Protein AF-A0A182PMJ4-F1 (afdb_monomer)

Mean predicted aligned error: 5.07 Å

Nearest PDB structures (foldseek):
  2yra-assembly1_A  TM=6.690E-01  e=4.923E-02  Homo sapiens
  7ufg-assembly1_B  TM=5.955E-01  e=8.400E-02  Homo sapiens
  6rrp-assembly1_B  TM=4.500E-01  e=4.227E+00  Pseudomonas aeruginosa PAO1
  9c1q-assembly1_A  TM=4.478E-01  e=8.618E+00  Homo sapiens
  6rrp-assembly1_A  TM=2.703E-01  e=5.360E+00  Pseudomonas aeruginosa PAO1

Radius of gyration: 13.39 Å; Cα contacts (8 Å, |Δi|>4): 149; chains: 1; bounding box: 26×36×38 Å

Secondary structure (DSSP, 8-state):
----PPPB-TTSPPP-TTEEEEEEE-TTSSEEEEEEEEPTTEEES-GGGSEEEEETTTTEES-SPPP-EEE----

Solvent-accessible surface area (backbone atoms only — not comparable to full-atom values): 4502 Å² total; per-residue (Å²): 131,92,70,84,68,62,47,58,50,63,91,53,69,85,86,46,68,60,41,50,70,47,81,45,69,45,97,82,67,52,35,34,34,33,42,51,44,46,38,91,64,33,33,63,72,48,70,84,44,31,56,48,45,15,38,59,88,77,30,32,34,80,56,78,76,76,53,49,41,38,76,46,77,84,127

pLDDT: mean 89.84, std 12.45, range [36.97, 97.31]

Organism: NCBI:txid199890

Sequence (75 aa):
MATGEPYEDCEQPPEIAHGSARLTVDDNEEYVTAHYTCKSGYRLQEPQLAQLRCSIETDEWESTKLPACVPACAL

Foldseek 3Di:
DPDLDFDFALPDDDDAPQKDWDWDADPVNQKIKTQIDGHPQWDWPDVVQRIWMAGPVVRGIPDSDHIHIDGPDDD

InterPro domains:
  IPR000436 Sushi/SCR/CCP domain [PF00084] (10-69)
  IPR000436 Sushi/SCR/CCP domain [PS50923] (8-71)
  IPR000436 Sushi/SCR/CCP domain [SM00032] (10-69)
  IPR000436 Sushi/SCR/CCP domain [cd00033] (10-70)
  IPR035976 Sushi/SCR/CCP superfamily [SSF57535] (10-73)

Structure (mmCIF, N/CA/C/O backbone):
data_AF-A0A182PMJ4-F1
#
_entry.id   AF-A0A182PMJ4-F1
#
loop_
_atom_site.group_PDB
_atom_site.id
_atom_site.type_symbol
_atom_site.label_atom_id
_atom_site.label_alt_id
_atom_site.label_comp_id
_atom_site.label_asym_id
_atom_site.label_entity_id
_atom_site.label_seq_id
_atom_site.pdbx_PDB_ins_code
_atom_site.Cartn_x
_atom_site.Cartn_y
_atom_site.Cartn_z
_atom_site.occupancy
_atom_site.B_iso_or_equiv
_atom_site.auth_seq_id
_atom_site.auth_comp_id
_atom_site.auth_asym_id
_atom_site.auth_atom_id
_atom_site.pdbx_PDB_model_num
ATOM 1 N N . MET A 1 1 ? 3.203 -27.332 -0.646 1.00 36.97 1 MET A N 1
ATOM 2 C CA . MET A 1 1 ? 4.113 -26.528 0.195 1.00 36.97 1 MET A CA 1
ATOM 3 C C . MET A 1 1 ? 3.613 -25.107 0.060 1.00 36.97 1 MET A C 1
ATOM 5 O O . MET A 1 1 ? 3.528 -24.650 -1.066 1.00 36.97 1 MET A O 1
ATOM 9 N N . ALA A 1 2 ? 3.126 -24.492 1.137 1.00 49.44 2 ALA A N 1
ATOM 10 C CA . ALA A 1 2 ? 2.612 -23.125 1.089 1.00 49.44 2 ALA A CA 1
ATOM 11 C C . ALA A 1 2 ? 3.810 -22.170 1.118 1.00 49.44 2 ALA A C 1
ATOM 13 O O . ALA A 1 2 ? 4.239 -21.737 2.185 1.00 49.44 2 ALA A O 1
ATOM 14 N N . THR A 1 3 ? 4.433 -21.957 -0.036 1.00 49.69 3 THR A N 1
ATOM 15 C CA . THR A 1 3 ? 5.356 -20.842 -0.226 1.00 49.69 3 THR A CA 1
ATOM 16 C C . THR A 1 3 ? 4.496 -19.586 -0.240 1.00 49.69 3 THR A C 1
ATOM 18 O O . THR A 1 3 ? 3.540 -19.511 -1.004 1.00 49.69 3 THR A O 1
ATOM 21 N N . GLY A 1 4 ? 4.736 -18.665 0.695 1.00 58.44 4 GLY A N 1
ATOM 22 C CA . GLY A 1 4 ? 4.099 -17.354 0.654 1.00 58.44 4 GLY A CA 1
ATOM 23 C C . GLY A 1 4 ? 4.598 -16.646 -0.593 1.00 58.44 4 GLY A C 1
ATOM 24 O O . GLY A 1 4 ? 5.728 -16.166 -0.590 1.00 58.44 4 GLY A O 1
ATOM 25 N N . GLU A 1 5 ? 3.800 -16.692 -1.654 1.00 67.06 5 GLU A N 1
ATOM 26 C CA . GLU A 1 5 ? 4.099 -16.024 -2.916 1.00 67.06 5 GLU A CA 1
ATOM 27 C C . GLU A 1 5 ? 4.217 -14.514 -2.645 1.00 67.06 5 GLU A C 1
ATOM 29 O O . GLU A 1 5 ? 3.451 -13.981 -1.826 1.00 67.06 5 GLU A O 1
ATOM 34 N N . PRO A 1 6 ? 5.198 -13.833 -3.257 1.00 74.19 6 PRO A N 1
ATOM 35 C CA . PRO A 1 6 ? 5.240 -12.381 -3.246 1.00 74.19 6 PRO A CA 1
ATOM 36 C C . PRO A 1 6 ? 3.952 -11.837 -3.864 1.00 74.19 6 PRO A C 1
ATOM 38 O O . PRO A 1 6 ? 3.319 -12.484 -4.696 1.00 74.19 6 PRO A O 1
ATOM 41 N N . TYR A 1 7 ? 3.524 -10.661 -3.412 1.00 83.75 7 TYR A N 1
ATOM 42 C CA . TYR A 1 7 ? 2.446 -9.982 -4.115 1.00 83.75 7 TYR A CA 1
ATOM 43 C C . TYR A 1 7 ? 3.008 -9.473 -5.440 1.00 83.75 7 TYR A C 1
ATOM 45 O O . TYR A 1 7 ? 4.098 -8.900 -5.454 1.00 83.75 7 TYR A O 1
ATOM 53 N N . GLU A 1 8 ? 2.257 -9.678 -6.511 1.00 85.06 8 GLU A N 1
ATOM 54 C CA . GLU A 1 8 ? 2.594 -9.256 -7.871 1.00 85.06 8 GLU A CA 1
ATOM 55 C C . GLU A 1 8 ? 1.721 -8.054 -8.263 1.00 85.06 8 GLU A C 1
ATOM 57 O O . GLU A 1 8 ? 0.745 -7.763 -7.562 1.00 85.06 8 GLU A O 1
ATOM 62 N N . ASP A 1 9 ? 2.053 -7.391 -9.372 1.00 89.75 9 ASP A N 1
ATOM 63 C CA . ASP A 1 9 ? 1.377 -6.200 -9.900 1.00 89.75 9 ASP A CA 1
ATOM 64 C C . ASP A 1 9 ? 1.646 -4.942 -9.050 1.00 89.75 9 ASP A C 1
ATOM 66 O O . ASP A 1 9 ? 0.995 -4.651 -8.037 1.00 89.75 9 ASP A O 1
ATOM 70 N N . CYS A 1 10 ? 2.651 -4.158 -9.457 1.00 92.94 10 CYS A N 1
ATOM 71 C CA . CYS A 1 10 ? 3.003 -2.916 -8.760 1.00 92.94 10 CYS A CA 1
ATOM 72 C C . CYS A 1 10 ? 1.925 -1.821 -8.879 1.00 92.94 10 CYS A C 1
ATOM 74 O O . CYS A 1 10 ? 1.929 -0.861 -8.098 1.00 92.94 10 CYS A O 1
ATOM 76 N N . GLU A 1 11 ? 1.002 -1.942 -9.837 1.00 92.25 11 GLU A N 1
ATOM 77 C CA . GLU A 1 11 ? -0.126 -1.024 -10.024 1.00 92.25 11 GLU A CA 1
ATOM 78 C C . GLU A 1 11 ? -1.271 -1.314 -9.038 1.00 92.25 11 GLU A C 1
ATOM 80 O O . GLU A 1 11 ? -2.057 -0.416 -8.710 1.00 92.25 11 GLU A O 1
ATOM 85 N N . GLN A 1 12 ? -1.329 -2.536 -8.502 1.00 93.19 12 GLN A N 1
ATOM 86 C CA . GLN A 1 12 ? -2.333 -2.978 -7.548 1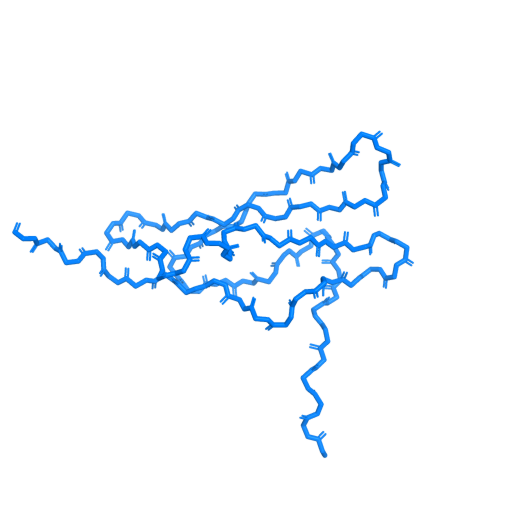.00 93.19 12 GLN A CA 1
ATOM 87 C C . GLN A 1 12 ? -1.702 -3.399 -6.208 1.00 93.19 12 GLN A C 1
ATOM 89 O O . GLN A 1 12 ? -1.394 -4.570 -5.981 1.00 93.19 12 GLN A O 1
ATOM 94 N N . PRO A 1 13 ? -1.562 -2.468 -5.246 1.00 93.94 13 PRO A N 1
ATOM 95 C CA . PRO A 1 13 ? -0.985 -2.792 -3.954 1.00 93.94 13 PRO A CA 1
ATOM 96 C C . PRO A 1 13 ? -1.870 -3.783 -3.186 1.00 93.94 13 PRO A C 1
ATOM 98 O O . PRO A 1 13 ? -3.100 -3.704 -3.275 1.00 93.94 13 PRO A O 1
ATOM 101 N N . PRO A 1 14 ? -1.271 -4.655 -2.359 1.00 93.38 14 PRO A N 1
ATOM 102 C CA . PRO A 1 14 ? -2.015 -5.617 -1.559 1.00 93.38 14 PRO A CA 1
ATOM 103 C C . PRO A 1 14 ? -3.119 -4.974 -0.716 1.00 93.38 14 PRO A C 1
ATOM 105 O O . PRO A 1 14 ? -2.889 -4.053 0.070 1.00 93.38 14 PRO A O 1
ATOM 108 N N . GLU A 1 15 ? -4.342 -5.479 -0.834 1.00 93.50 15 GLU A N 1
ATOM 109 C CA . GLU A 1 15 ? -5.457 -4.945 -0.061 1.00 93.50 15 GLU A CA 1
ATOM 110 C C . GLU A 1 15 ? -5.337 -5.303 1.427 1.00 93.50 15 GLU A C 1
ATOM 112 O O . GLU A 1 15 ? -5.061 -6.443 1.804 1.00 93.50 15 GLU A O 1
ATOM 117 N N . ILE A 1 16 ? -5.611 -4.326 2.296 1.00 95.25 16 ILE A N 1
ATOM 118 C CA . ILE A 1 16 ? -5.649 -4.526 3.749 1.00 95.25 16 ILE A CA 1
ATOM 119 C C . ILE A 1 16 ? -7.032 -4.219 4.317 1.00 95.25 16 ILE A C 1
ATOM 121 O O . ILE A 1 16 ? -7.723 -3.279 3.911 1.00 95.25 16 ILE A O 1
ATOM 125 N N . ALA A 1 17 ? -7.431 -4.981 5.334 1.00 96.25 17 ALA A N 1
ATOM 126 C CA . ALA A 1 17 ? -8.661 -4.705 6.058 1.00 96.25 17 ALA A CA 1
ATOM 127 C C . ALA A 1 17 ? -8.576 -3.339 6.758 1.00 96.25 17 ALA A C 1
ATOM 129 O O . ALA A 1 17 ? -7.583 -3.012 7.404 1.00 96.25 17 ALA A O 1
ATOM 130 N N . HIS A 1 18 ? -9.649 -2.552 6.657 1.00 96.75 18 HIS A N 1
ATOM 131 C CA . HIS A 1 18 ? -9.778 -1.243 7.311 1.00 96.75 18 HIS A CA 1
ATOM 132 C C . HIS A 1 18 ? -8.692 -0.218 6.953 1.00 96.75 18 HIS A C 1
ATOM 134 O O . HIS A 1 18 ? -8.481 0.731 7.706 1.00 96.75 18 HIS A O 1
ATOM 140 N N . GLY A 1 19 ? -8.063 -0.352 5.787 1.00 96.00 19 GLY A N 1
ATOM 141 C CA . GLY A 1 19 ? -7.130 0.635 5.261 1.00 96.00 19 GLY A CA 1
ATOM 142 C C . GLY A 1 19 ? -7.262 0.829 3.758 1.00 96.00 19 GLY A C 1
ATOM 143 O O . GLY A 1 19 ? -8.172 0.295 3.124 1.00 96.00 19 GLY A O 1
ATOM 144 N N . SER A 1 20 ? -6.376 1.656 3.223 1.00 96.31 20 SER A N 1
ATOM 145 C CA . SER A 1 20 ? -6.217 1.944 1.799 1.00 96.31 20 SER A CA 1
ATOM 146 C C . SER A 1 20 ? -4.766 2.317 1.527 1.00 96.31 20 SER A C 1
ATOM 148 O O . SER A 1 20 ? -4.132 2.936 2.385 1.00 96.31 2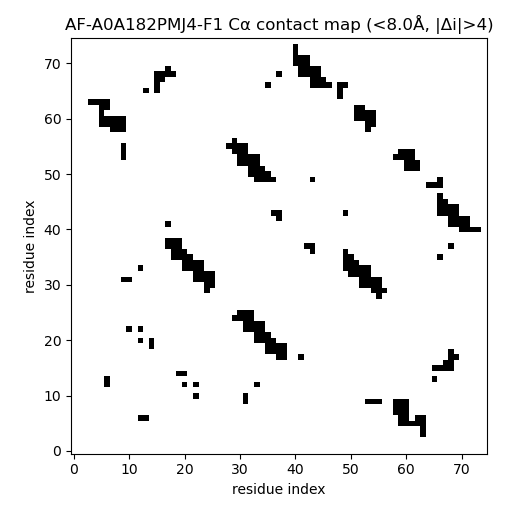0 SER A O 1
ATOM 150 N N . ALA A 1 21 ? -4.266 1.995 0.338 1.00 96.50 21 ALA A N 1
ATOM 151 C CA . ALA A 1 21 ? -2.939 2.389 -0.114 1.00 96.50 21 ALA A CA 1
ATOM 152 C C . ALA A 1 21 ? -3.016 3.535 -1.130 1.00 96.50 21 ALA A C 1
ATOM 154 O O . ALA A 1 21 ? -3.947 3.612 -1.931 1.00 96.50 21 ALA A O 1
ATOM 155 N N . ARG A 1 22 ? -2.011 4.410 -1.110 1.00 96.88 22 ARG A N 1
ATOM 156 C CA . ARG A 1 22 ? -1.730 5.369 -2.181 1.00 96.88 22 ARG A CA 1
ATOM 157 C C . ARG A 1 22 ? -0.371 5.046 -2.785 1.00 96.88 22 ARG A C 1
ATOM 159 O O . ARG A 1 22 ? 0.593 4.921 -2.039 1.00 96.88 22 ARG A O 1
ATOM 166 N N . LEU A 1 23 ? -0.291 4.956 -4.107 1.00 96.69 23 LEU A N 1
ATOM 167 C CA . LEU A 1 23 ? 0.961 4.690 -4.809 1.00 96.69 23 LEU A CA 1
ATOM 168 C C . LEU A 1 23 ? 1.735 5.978 -5.110 1.00 96.69 23 LEU A C 1
ATOM 170 O O . LEU A 1 23 ? 1.142 7.014 -5.427 1.00 96.69 23 LEU A O 1
ATOM 174 N N . THR A 1 24 ? 3.059 5.894 -5.034 1.00 96.75 24 THR A N 1
ATOM 175 C CA . THR A 1 24 ? 4.008 6.891 -5.544 1.00 96.75 24 THR A CA 1
ATOM 176 C C . THR A 1 24 ? 5.144 6.178 -6.260 1.00 96.75 24 THR A C 1
ATOM 178 O O . THR A 1 24 ? 5.622 5.171 -5.751 1.00 96.75 24 THR A O 1
ATO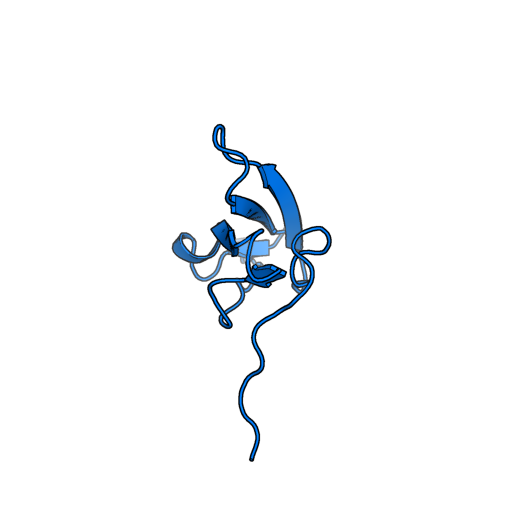M 181 N N . VAL A 1 25 ? 5.607 6.707 -7.385 1.00 95.56 25 VAL A N 1
ATOM 182 C CA . VAL A 1 25 ? 6.768 6.171 -8.112 1.00 95.56 25 VAL A CA 1
ATOM 183 C C . VAL A 1 25 ? 8.014 6.960 -7.702 1.00 95.56 25 VAL A C 1
ATOM 185 O O . VAL A 1 25 ? 7.912 8.167 -7.475 1.00 95.56 25 VAL A O 1
ATOM 188 N N . ASP A 1 26 ? 9.147 6.278 -7.538 1.00 93.62 26 ASP A N 1
ATOM 189 C CA . ASP A 1 26 ? 10.448 6.918 -7.291 1.00 93.62 26 ASP A CA 1
ATOM 190 C C . ASP A 1 26 ? 10.920 7.745 -8.503 1.00 93.62 26 ASP A C 1
ATOM 192 O O . ASP A 1 26 ? 10.529 7.464 -9.635 1.00 93.62 26 ASP A O 1
ATOM 196 N N . ASP A 1 27 ? 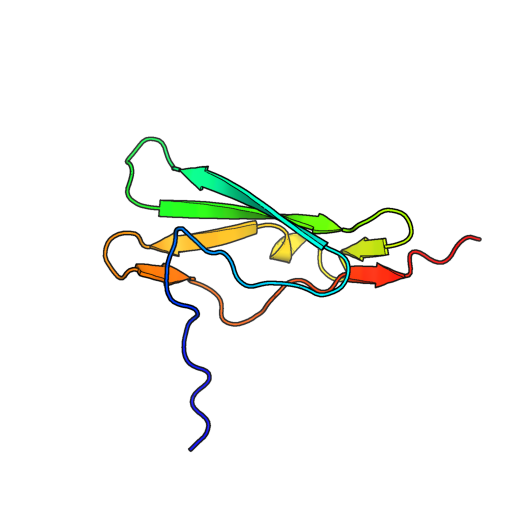11.789 8.737 -8.279 1.00 93.62 27 ASP A N 1
ATOM 197 C CA . ASP A 1 27 ? 12.359 9.594 -9.330 1.00 93.62 27 ASP A CA 1
ATOM 198 C C . ASP A 1 27 ? 13.085 8.815 -10.443 1.00 93.62 27 ASP A C 1
ATOM 200 O O . ASP A 1 27 ? 13.137 9.286 -11.578 1.00 93.62 27 ASP A O 1
ATOM 204 N N . ASN A 1 28 ? 13.648 7.641 -10.138 1.00 93.38 28 ASN A N 1
ATOM 205 C CA . ASN A 1 28 ? 14.340 6.798 -11.118 1.00 93.38 28 ASN A CA 1
ATOM 206 C C . ASN A 1 28 ? 13.402 5.818 -11.839 1.00 93.38 28 ASN A C 1
ATOM 208 O O . ASN A 1 28 ? 13.868 5.052 -12.676 1.00 93.38 28 ASN A O 1
ATOM 212 N N . GLU A 1 29 ? 12.106 5.811 -11.507 1.00 91.44 29 GLU A N 1
ATOM 213 C CA . GLU A 1 29 ? 11.101 4.905 -12.084 1.00 91.44 29 GLU A CA 1
ATOM 214 C C . GLU A 1 29 ? 11.443 3.4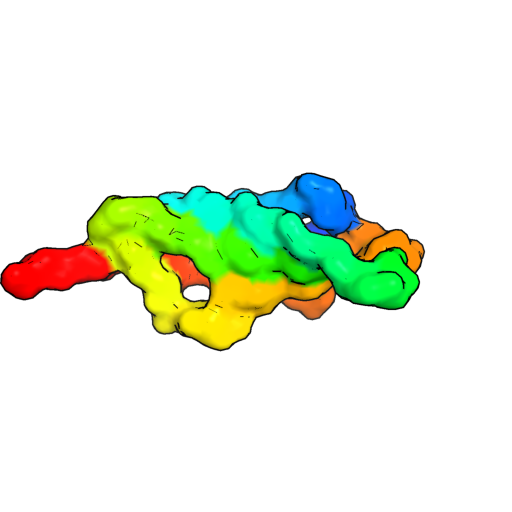09 -11.919 1.00 91.44 29 GLU A C 1
ATOM 216 O O . GLU A 1 29 ? 10.955 2.563 -12.662 1.00 91.44 29 GLU A O 1
ATOM 221 N N . GLU A 1 30 ? 12.263 3.066 -10.920 1.00 94.81 30 GLU A N 1
ATOM 222 C CA . GLU A 1 30 ? 12.647 1.679 -10.610 1.00 94.81 30 GLU A CA 1
ATOM 223 C C . GLU A 1 30 ? 11.695 1.021 -9.600 1.00 94.81 30 GLU A C 1
ATOM 225 O O . GLU A 1 30 ? 11.546 -0.202 -9.570 1.00 94.81 30 GLU A O 1
ATOM 230 N N . TYR A 1 31 ? 11.032 1.834 -8.770 1.00 95.81 31 TYR A N 1
ATOM 231 C CA . TYR A 1 31 ? 10.194 1.349 -7.680 1.00 95.81 31 TYR A CA 1
ATOM 232 C C . TYR A 1 31 ? 8.869 2.096 -7.564 1.00 95.81 31 TYR A C 1
ATOM 234 O O . TYR A 1 31 ? 8.809 3.326 -7.655 1.00 95.81 31 TYR A O 1
ATOM 242 N N . VAL A 1 32 ? 7.821 1.348 -7.219 1.00 96.25 32 VAL A N 1
ATOM 243 C CA . VAL A 1 32 ? 6.551 1.893 -6.725 1.00 96.25 32 VAL A CA 1
ATOM 244 C C . VAL A 1 32 ? 6.504 1.739 -5.210 1.00 96.25 32 VAL A C 1
ATOM 246 O O . VAL A 1 32 ? 6.803 0.682 -4.672 1.00 96.25 32 VAL A O 1
ATOM 249 N N . THR A 1 33 ? 6.108 2.784 -4.491 1.00 96.62 33 THR A N 1
ATOM 250 C CA . THR A 1 33 ? 5.884 2.749 -3.043 1.00 96.62 33 THR A CA 1
ATOM 251 C C . THR A 1 33 ? 4.395 2.873 -2.738 1.00 96.62 33 THR A C 1
ATOM 253 O O . THR A 1 33 ? 3.757 3.855 -3.116 1.00 96.62 33 THR A O 1
ATOM 256 N N . ALA A 1 34 ? 3.843 1.898 -2.018 1.00 97.19 34 ALA A N 1
ATOM 257 C CA . ALA A 1 34 ? 2.497 1.935 -1.463 1.00 97.19 34 ALA A CA 1
ATOM 258 C C . ALA A 1 34 ? 2.505 2.519 -0.052 1.00 97.19 34 ALA A C 1
ATOM 260 O O . ALA A 1 34 ? 3.110 1.961 0.861 1.00 97.19 34 ALA A O 1
ATOM 261 N N . HIS A 1 35 ? 1.763 3.607 0.133 1.00 97.31 35 HIS A N 1
ATOM 262 C CA . HIS A 1 35 ? 1.568 4.297 1.404 1.00 97.31 35 HIS A CA 1
ATOM 263 C C . HIS A 1 35 ? 0.217 3.916 2.003 1.00 97.31 35 HIS A C 1
ATOM 265 O O . HIS A 1 35 ? -0.832 4.396 1.565 1.00 97.31 35 HIS A O 1
ATOM 271 N N . TYR A 1 36 ? 0.234 3.054 3.012 1.00 96.94 36 TYR A N 1
ATOM 272 C CA . TYR A 1 36 ? -0.952 2.554 3.691 1.00 96.94 36 TYR A CA 1
ATOM 273 C C . TYR A 1 36 ? -1.446 3.516 4.763 1.00 96.94 36 TYR A C 1
ATOM 275 O O . TYR A 1 36 ? -0.715 3.935 5.659 1.00 96.94 36 TYR A O 1
ATOM 283 N N . THR A 1 37 ? -2.739 3.813 4.705 1.00 96.31 37 THR A N 1
ATOM 284 C CA . THR A 1 37 ? -3.455 4.621 5.690 1.00 96.31 37 THR A CA 1
ATOM 285 C C . THR A 1 37 ? -4.667 3.850 6.196 1.00 96.31 37 THR A C 1
ATOM 287 O O . THR A 1 37 ? -5.428 3.289 5.409 1.00 96.31 37 THR A O 1
ATOM 290 N N . CYS A 1 38 ? -4.867 3.827 7.514 1.00 96.94 38 CYS A N 1
ATOM 291 C CA . CYS A 1 38 ? -6.049 3.211 8.111 1.00 96.94 38 CYS A CA 1
ATOM 292 C C . CYS A 1 38 ? -7.273 4.129 8.021 1.00 96.94 38 CYS A C 1
ATOM 294 O O . CYS A 1 38 ? -7.167 5.354 8.097 1.00 96.94 38 CYS A O 1
ATOM 296 N N . LYS A 1 39 ? -8.455 3.524 7.895 1.00 96.00 39 LYS A N 1
ATOM 297 C CA . LYS A 1 39 ? -9.745 4.217 7.956 1.00 96.00 39 LYS A CA 1
ATOM 298 C C . LYS A 1 39 ? -9.954 4.836 9.343 1.00 96.00 39 LYS A C 1
ATOM 300 O O . LYS A 1 39 ? -9.356 4.409 10.330 1.00 96.00 39 LYS A O 1
ATOM 305 N N . SER A 1 40 ? -10.850 5.820 9.427 1.00 94.75 40 SER A N 1
ATOM 306 C CA . SER A 1 40 ? -11.211 6.453 10.703 1.00 94.75 40 SER A CA 1
ATOM 307 C C . SER A 1 40 ? -11.655 5.413 11.742 1.00 94.75 40 SER A C 1
ATOM 309 O O . SER A 1 40 ? -12.380 4.474 11.414 1.00 94.75 40 SER A O 1
ATOM 311 N N . GLY A 1 41 ? -11.197 5.568 12.987 1.00 94.44 41 GLY A N 1
ATOM 312 C CA . GLY A 1 41 ? -11.412 4.595 14.066 1.00 94.44 41 GLY A CA 1
ATOM 313 C C . GLY A 1 41 ? -10.417 3.428 14.086 1.00 94.44 41 GLY A C 1
ATOM 314 O O . GLY A 1 41 ? -10.505 2.578 14.969 1.00 94.44 41 GLY A O 1
ATOM 315 N N . TYR A 1 42 ? -9.453 3.387 13.162 1.00 95.88 42 TYR A N 1
ATOM 316 C CA . TYR A 1 42 ? -8.384 2.391 13.120 1.00 95.88 42 TYR A CA 1
ATOM 317 C C . TYR A 1 42 ? -7.010 3.062 13.121 1.00 95.88 42 TYR A C 1
ATOM 319 O O . TYR A 1 42 ? -6.845 4.200 12.687 1.00 95.88 42 TYR A O 1
ATOM 327 N N . ARG A 1 43 ? -6.004 2.332 13.597 1.00 94.81 43 ARG A N 1
ATOM 328 C CA . ARG A 1 43 ? -4.598 2.736 13.573 1.00 94.81 43 ARG A CA 1
ATOM 329 C C . ARG A 1 43 ? -3.734 1.604 13.044 1.00 94.81 43 ARG A C 1
ATOM 331 O O . ARG A 1 43 ? -4.062 0.433 13.226 1.00 94.81 43 ARG A O 1
ATOM 338 N N . LEU A 1 44 ? -2.597 1.958 12.456 1.00 95.38 44 LEU A N 1
ATOM 339 C CA . LEU A 1 44 ? -1.574 0.980 12.109 1.00 95.38 44 LEU A CA 1
ATOM 340 C C . LEU A 1 44 ? -1.065 0.302 13.385 1.00 95.38 44 LEU A C 1
ATOM 342 O O . LEU A 1 44 ? -0.708 0.970 14.361 1.00 95.38 44 LEU A O 1
ATOM 346 N N . GLN A 1 45 ? -1.045 -1.029 13.381 1.00 95.31 45 GLN A N 1
ATOM 347 C CA . GLN A 1 45 ? -0.431 -1.813 14.449 1.00 95.31 45 GLN A CA 1
ATOM 348 C C . GLN A 1 45 ? 1.087 -1.605 14.467 1.00 95.31 45 GLN A C 1
ATOM 350 O O . GLN A 1 45 ? 1.669 -1.417 15.533 1.00 95.31 45 GLN A O 1
ATOM 355 N N . GLU A 1 46 ? 1.702 -1.601 13.282 1.00 94.12 46 GLU A N 1
ATOM 356 C CA . GLU A 1 46 ? 3.144 -1.480 13.066 1.00 94.12 46 GLU A CA 1
ATOM 357 C C . GLU A 1 46 ? 3.412 -0.332 12.077 1.00 94.12 46 GLU A C 1
ATOM 359 O O . GLU A 1 46 ? 3.358 -0.544 10.866 1.00 94.12 46 GLU A O 1
ATOM 364 N N . PRO A 1 47 ? 3.688 0.894 12.557 1.00 92.62 47 PRO A N 1
ATOM 365 C CA . PRO A 1 47 ? 3.877 2.064 11.693 1.00 92.62 47 PRO A CA 1
ATOM 366 C C . PRO A 1 47 ? 5.009 1.917 10.666 1.00 92.62 47 PRO A C 1
ATOM 368 O O . PRO A 1 47 ? 4.952 2.518 9.601 1.00 92.62 47 PRO A O 1
ATOM 371 N N . GLN A 1 48 ? 6.016 1.089 10.949 1.00 92.94 48 GLN A N 1
ATOM 372 C CA . GLN A 1 48 ? 7.105 0.782 10.014 1.00 92.94 48 GLN A CA 1
ATOM 373 C C . GLN A 1 48 ? 6.658 0.009 8.761 1.00 92.94 48 GLN A C 1
ATOM 375 O O . GLN A 1 48 ? 7.363 0.034 7.763 1.00 92.94 48 GLN A O 1
ATOM 380 N N . LEU A 1 49 ? 5.494 -0.653 8.801 1.00 93.62 49 LEU A N 1
ATOM 381 C CA . LEU A 1 49 ? 4.899 -1.351 7.654 1.00 93.62 49 LEU A CA 1
ATOM 382 C C . LEU A 1 49 ? 3.922 -0.463 6.874 1.00 93.62 49 LEU A C 1
ATOM 384 O O . LEU A 1 49 ? 3.238 -0.945 5.978 1.00 93.62 49 LEU A O 1
ATOM 388 N N . ALA A 1 50 ? 3.826 0.829 7.209 1.00 95.00 50 ALA A N 1
ATOM 389 C CA . ALA A 1 50 ? 2.980 1.775 6.482 1.00 95.00 50 ALA A CA 1
ATOM 390 C C . ALA A 1 50 ? 3.422 1.971 5.027 1.00 95.00 50 ALA A C 1
ATOM 392 O O . ALA A 1 50 ? 2.647 2.475 4.224 1.00 95.00 50 ALA A O 1
ATOM 393 N N . GLN A 1 51 ? 4.665 1.618 4.704 1.00 95.56 51 GLN A N 1
ATOM 394 C CA . GLN A 1 51 ? 5.230 1.747 3.372 1.00 95.56 51 GLN A CA 1
ATOM 395 C C . GLN A 1 51 ? 5.708 0.380 2.910 1.00 95.56 51 GLN A C 1
ATOM 397 O O . GLN A 1 51 ? 6.516 -0.252 3.589 1.00 95.56 51 GLN A O 1
ATOM 402 N N . LEU A 1 52 ? 5.202 -0.057 1.763 1.00 94.44 52 LEU A N 1
ATOM 403 C CA . LEU A 1 52 ? 5.731 -1.202 1.031 1.00 94.44 52 LEU A CA 1
ATOM 404 C C . LEU A 1 52 ? 6.275 -0.708 -0.297 1.00 94.44 52 LEU A C 1
ATOM 406 O O . LEU A 1 52 ? 5.767 0.269 -0.844 1.00 94.44 52 LEU A O 1
ATOM 410 N N . ARG A 1 53 ? 7.291 -1.386 -0.812 1.00 95.31 53 ARG A N 1
ATOM 411 C CA . ARG A 1 53 ? 7.921 -1.037 -2.076 1.00 95.31 53 ARG A CA 1
ATOM 412 C C . ARG A 1 53 ? 7.823 -2.217 -3.032 1.00 95.31 53 ARG A C 1
ATOM 414 O O . ARG A 1 53 ? 7.864 -3.361 -2.592 1.00 95.31 53 ARG A O 1
ATOM 421 N N . CYS A 1 54 ? 7.632 -1.915 -4.302 1.00 95.69 54 CYS A N 1
ATOM 422 C CA . CYS A 1 54 ? 7.494 -2.858 -5.395 1.00 95.69 54 CYS A CA 1
ATOM 423 C C . CYS A 1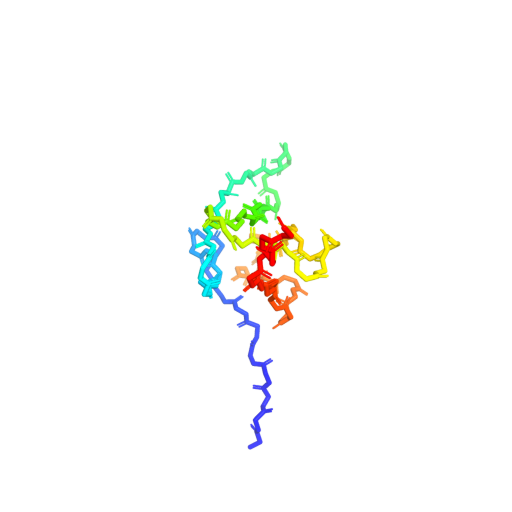 54 ? 8.590 -2.583 -6.413 1.00 95.69 54 CYS A C 1
ATOM 425 O O . CYS A 1 54 ? 8.811 -1.420 -6.760 1.00 95.69 54 CYS A O 1
ATOM 427 N N . SER A 1 55 ? 9.288 -3.630 -6.837 1.00 95.12 55 SER A N 1
ATOM 428 C CA . SER A 1 55 ? 10.295 -3.558 -7.892 1.00 95.12 55 SER A CA 1
ATOM 429 C C . SER A 1 55 ? 9.591 -3.598 -9.241 1.00 95.12 55 SER A C 1
ATOM 431 O O . SER A 1 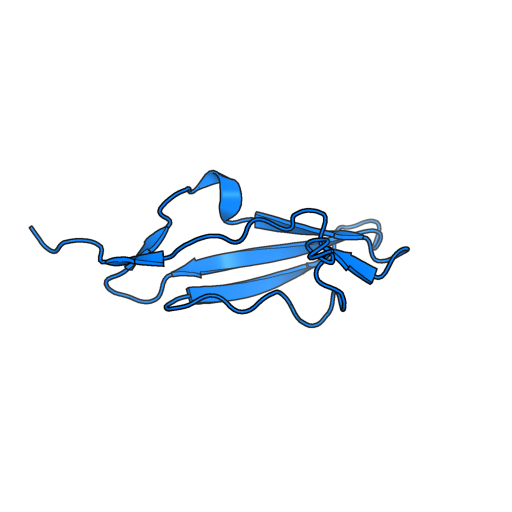55 ? 8.955 -4.597 -9.556 1.00 95.12 55 SER A O 1
ATOM 433 N N . ILE A 1 56 ? 9.707 -2.539 -10.047 1.00 93.44 56 ILE A N 1
ATOM 434 C CA . ILE A 1 56 ? 9.071 -2.494 -11.376 1.00 93.44 56 ILE A CA 1
ATOM 435 C C . ILE A 1 56 ? 9.727 -3.505 -12.332 1.00 93.44 56 ILE A C 1
ATOM 437 O O . ILE A 1 56 ? 9.069 -4.023 -13.227 1.00 93.44 56 ILE A O 1
ATOM 441 N N . GLU A 1 57 ? 11.012 -3.826 -12.134 1.00 93.62 57 GLU A N 1
ATOM 442 C CA . GLU A 1 57 ? 11.723 -4.816 -12.957 1.00 93.62 57 GLU A CA 1
ATOM 443 C C . GLU A 1 57 ? 11.149 -6.227 -12.789 1.00 93.62 57 GLU A C 1
ATOM 445 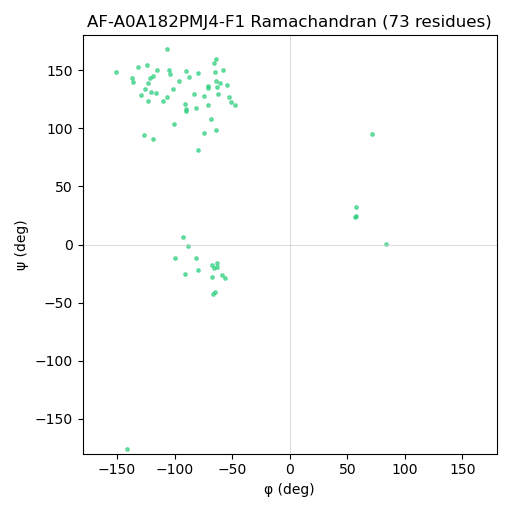O O . GLU A 1 57 ? 11.034 -6.965 -13.768 1.00 93.62 57 GLU A O 1
ATOM 450 N N . THR A 1 58 ? 10.811 -6.604 -11.554 1.00 93.06 58 THR A N 1
ATOM 451 C CA . THR A 1 58 ? 10.305 -7.948 -11.252 1.00 93.06 58 THR A CA 1
ATOM 452 C C . THR A 1 58 ? 8.786 -7.999 -11.125 1.00 93.06 58 THR A C 1
ATOM 454 O O . THR A 1 58 ? 8.223 -9.085 -11.139 1.00 93.06 58 THR A O 1
ATOM 457 N N . ASP A 1 59 ? 8.139 -6.833 -11.059 1.00 92.44 59 ASP A N 1
ATOM 458 C CA . ASP A 1 59 ? 6.713 -6.638 -10.790 1.00 92.44 59 ASP A CA 1
ATOM 459 C C . ASP A 1 59 ? 6.257 -7.251 -9.450 1.00 92.44 59 ASP A C 1
ATOM 461 O O . ASP A 1 59 ? 5.127 -7.708 -9.296 1.00 92.44 59 ASP A O 1
ATOM 465 N N . GLU A 1 60 ? 7.156 -7.257 -8.456 1.00 93.81 60 GLU A N 1
ATOM 466 C CA . GLU A 1 60 ? 6.940 -7.885 -7.147 1.00 93.81 60 GLU A CA 1
ATOM 467 C C . GLU A 1 60 ? 7.107 -6.900 -5.983 1.00 93.81 60 GLU A C 1
ATOM 469 O O . GLU A 1 60 ? 8.058 -6.109 -5.907 1.00 93.81 60 GLU A O 1
ATOM 474 N N . TRP A 1 61 ? 6.213 -7.010 -5.000 1.00 92.75 61 TRP A N 1
ATOM 475 C CA . TRP A 1 61 ? 6.303 -6.302 -3.726 1.00 92.75 61 TRP A CA 1
ATOM 476 C C . TRP A 1 61 ? 7.384 -6.923 -2.827 1.00 92.75 61 TRP A C 1
ATOM 478 O O . TRP A 1 61 ? 7.344 -8.108 -2.503 1.00 92.75 61 TRP A O 1
ATOM 488 N N . GLU A 1 62 ? 8.308 -6.100 -2.324 1.00 90.44 62 GLU A N 1
ATOM 489 C CA . GLU A 1 62 ? 9.483 -6.523 -1.539 1.00 90.44 62 GLU A CA 1
ATOM 490 C C . GLU A 1 62 ? 9.135 -7.212 -0.203 1.00 90.44 62 GLU A C 1
ATOM 492 O O . GLU A 1 62 ? 9.991 -7.838 0.425 1.00 90.44 62 GLU A O 1
ATOM 497 N N . SER A 1 63 ? 7.893 -7.087 0.274 1.00 86.50 63 SER A N 1
ATOM 498 C CA . SER A 1 63 ? 7.444 -7.651 1.548 1.00 86.50 63 SER A CA 1
ATOM 499 C C . SER A 1 63 ? 6.170 -8.465 1.380 1.00 86.50 63 SER A C 1
ATOM 501 O O . SER A 1 63 ? 5.142 -7.966 0.928 1.00 86.50 63 SER A O 1
ATOM 503 N N . THR A 1 64 ? 6.201 -9.692 1.896 1.00 87.19 64 THR A N 1
ATOM 504 C CA . THR A 1 64 ? 5.015 -10.545 2.062 1.00 87.19 64 THR A CA 1
ATOM 505 C C . THR A 1 64 ? 4.218 -10.207 3.327 1.00 87.19 64 THR A C 1
ATOM 507 O O . THR A 1 64 ? 3.082 -10.658 3.502 1.00 87.19 64 THR A O 1
ATOM 510 N N . LYS A 1 65 ? 4.785 -9.389 4.228 1.00 91.31 65 LYS A N 1
ATOM 511 C CA . LYS A 1 65 ? 4.125 -8.943 5.458 1.00 91.31 65 LYS A CA 1
ATOM 512 C C . LYS A 1 65 ? 3.364 -7.642 5.212 1.00 91.31 65 LYS A C 1
ATOM 514 O O . LYS A 1 65 ? 3.977 -6.606 4.955 1.00 91.31 65 LYS A O 1
ATOM 519 N N . LEU A 1 66 ? 2.042 -7.698 5.370 1.00 92.56 66 LEU A N 1
ATOM 520 C CA . LEU A 1 66 ? 1.156 -6.547 5.208 1.00 92.56 66 LEU A CA 1
ATOM 521 C C . LEU A 1 66 ? 0.941 -5.764 6.512 1.00 92.56 66 LEU A C 1
ATOM 523 O O . LEU A 1 66 ? 0.930 -6.358 7.597 1.00 92.56 66 LEU A O 1
ATOM 527 N N . PRO A 1 67 ? 0.714 -4.441 6.426 1.00 94.94 67 PRO A N 1
ATOM 528 C CA . PRO A 1 67 ? 0.262 -3.654 7.563 1.00 94.94 67 PRO A CA 1
ATOM 529 C C . PRO A 1 67 ? -1.131 -4.087 8.031 1.00 94.94 67 PRO A C 1
ATOM 531 O O . PRO A 1 67 ? -2.039 -4.325 7.239 1.00 94.94 67 PRO A O 1
ATOM 534 N N . ALA A 1 68 ? -1.320 -4.119 9.349 1.00 95.88 68 ALA A N 1
ATOM 535 C CA . ALA A 1 68 ? -2.615 -4.377 9.966 1.00 95.88 68 ALA A CA 1
ATOM 536 C C . ALA A 1 68 ? -3.191 -3.091 10.566 1.00 95.88 68 ALA A C 1
ATOM 538 O O . ALA A 1 68 ? -2.545 -2.430 11.387 1.00 95.88 68 ALA A O 1
ATOM 539 N N . CYS A 1 69 ? -4.426 -2.765 10.191 1.00 96.62 69 CYS A N 1
ATOM 540 C CA . CYS A 1 69 ? -5.210 -1.722 10.836 1.00 96.62 69 CYS A CA 1
ATOM 541 C C . CYS A 1 69 ? -6.022 -2.329 11.981 1.00 96.62 69 CYS A C 1
ATOM 543 O O . CYS A 1 69 ? -6.925 -3.134 11.759 1.00 96.62 69 CYS A O 1
ATOM 545 N N . VAL A 1 70 ? -5.715 -1.929 13.212 1.00 95.75 70 VAL A N 1
ATOM 546 C CA . VAL A 1 70 ? -6.432 -2.363 14.419 1.00 95.75 70 VAL A CA 1
ATOM 547 C C . VAL A 1 70 ? -7.329 -1.239 14.927 1.00 95.75 70 VAL A C 1
ATOM 549 O O . VAL A 1 70 ? -6.976 -0.072 14.736 1.00 95.75 70 VAL A O 1
ATOM 552 N N . PRO A 1 71 ? -8.467 -1.541 15.579 1.00 95.56 71 PRO A N 1
ATOM 553 C CA . PRO A 1 71 ? -9.304 -0.515 16.183 1.00 95.56 71 PRO A CA 1
ATOM 554 C C . PRO A 1 71 ? -8.467 0.398 17.081 1.00 95.56 71 PRO A C 1
ATOM 556 O O . PRO A 1 71 ? -7.781 -0.050 18.005 1.00 95.56 71 PRO A O 1
ATOM 559 N N . ALA A 1 72 ? -8.499 1.693 16.792 1.00 88.62 72 ALA A N 1
ATOM 560 C CA . ALA A 1 72 ? -8.002 2.691 17.711 1.00 88.62 72 ALA A CA 1
ATOM 561 C C . ALA A 1 72 ? -9.059 2.783 18.812 1.00 88.62 72 ALA A C 1
ATOM 563 O O . ALA A 1 72 ? -10.095 3.407 18.604 1.00 88.62 72 ALA A O 1
ATOM 564 N N . CYS A 1 73 ? -8.865 2.076 19.934 1.00 79.38 73 CYS A N 1
ATOM 565 C CA . CYS A 1 73 ? -9.768 2.202 21.078 1.00 79.38 73 CYS A CA 1
ATOM 566 C C . CYS A 1 73 ? -10.011 3.688 21.361 1.00 79.38 73 CYS A C 1
ATOM 568 O O . CYS A 1 73 ? -9.061 4.429 21.624 1.00 79.38 73 CYS A O 1
ATOM 570 N N . ALA A 1 74 ? -11.276 4.102 21.292 1.00 60.31 74 ALA A N 1
ATOM 571 C CA . ALA A 1 74 ? -11.719 5.350 21.881 1.00 60.31 74 ALA A CA 1
ATOM 572 C C . ALA A 1 74 ? -11.614 5.169 23.400 1.00 60.31 74 ALA A C 1
ATOM 574 O O . ALA A 1 74 ? -12.338 4.355 23.974 1.00 60.31 74 ALA A O 1
ATOM 575 N N . LEU A 1 75 ? -10.631 5.835 24.005 1.00 55.75 75 LEU A N 1
ATOM 576 C CA . LEU A 1 75 ? -10.619 6.09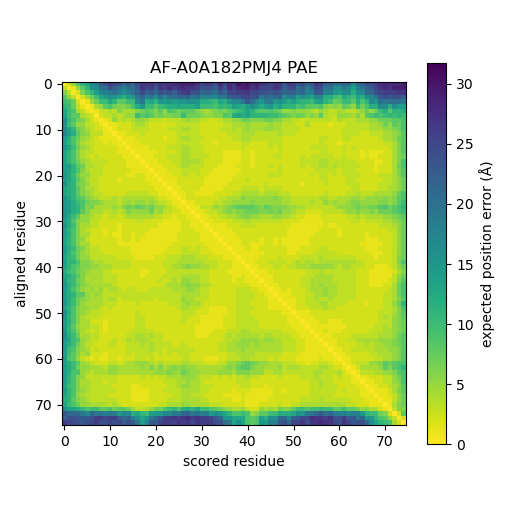3 25.444 1.00 55.75 75 LEU A CA 1
ATOM 577 C C . LEU A 1 75 ? -11.756 7.053 25.798 1.00 55.75 75 LEU A C 1
ATOM 579 O O . LEU A 1 75 ? -11.985 7.994 25.003 1.00 55.75 75 LEU A O 1
#